Protein AF-A0A7X8CZ15-F1 (afdb_monomer_lite)

Sequence (57 aa):
MRKSGILERHLNVLFPLPAVAFVVVMMVFPVLYTLFLSFSNWNLTSGMPFSLVGFRS

Foldseek 3Di:
DPPCPPCVVCVVVVVCVVVVVVVCCVVVVVVVVVVQCVQWPDDPPDPDPTDRNVPDD

pLDDT: mean 77.96, std 13.77, range [47.06, 96.62]

Structure (mmCIF, N/CA/C/O backbone):
data_AF-A0A7X8CZ15-F1
#
_entry.id   AF-A0A7X8CZ15-F1
#
loop_
_atom_site.group_PDB
_atom_site.id
_atom_site.type_symbol
_atom_site.label_atom_id
_atom_site.label_alt_id
_atom_site.label_comp_id
_atom_site.label_asym_id
_atom_site.label_entity_id
_atom_site.label_seq_id
_atom_site.pdbx_PDB_ins_code
_atom_site.Cartn_x
_atom_site.Cartn_y
_atom_site.Cartn_z
_atom_site.occupancy
_atom_site.B_iso_or_equiv
_atom_site.auth_seq_id
_atom_site.auth_comp_id
_atom_site.auth_asym_id
_atom_site.auth_atom_id
_atom_site.pdbx_PDB_model_num
ATOM 1 N N . MET A 1 1 ? -25.638 23.679 21.072 1.00 47.06 1 MET A N 1
ATOM 2 C CA . MET A 1 1 ? -26.041 22.628 20.112 1.00 47.06 1 MET A CA 1
ATOM 3 C C . MET A 1 1 ? -24.784 22.185 19.360 1.00 47.06 1 MET A C 1
ATOM 5 O O . MET A 1 1 ? -24.387 22.850 18.412 1.00 47.06 1 MET A O 1
ATOM 9 N N . ARG A 1 2 ? -24.051 21.175 19.864 1.00 54.12 2 ARG A N 1
ATOM 10 C CA . ARG A 1 2 ? -22.854 20.665 19.169 1.00 54.12 2 ARG A CA 1
ATOM 11 C C . ARG A 1 2 ? -23.339 19.936 17.922 1.00 54.12 2 ARG A C 1
ATOM 13 O O . ARG A 1 2 ? -24.138 19.013 18.039 1.00 54.12 2 ARG A O 1
ATOM 20 N N . LYS A 1 3 ? -22.927 20.403 16.742 1.00 58.22 3 LYS A N 1
ATOM 21 C CA . LYS A 1 3 ? -23.127 19.654 15.502 1.00 58.22 3 LYS A CA 1
ATOM 22 C C . LYS A 1 3 ? -22.339 18.365 15.677 1.00 58.22 3 LYS A C 1
ATOM 24 O O . LYS A 1 3 ? -21.115 18.425 15.675 1.00 58.22 3 LYS A O 1
ATOM 29 N N . SER A 1 4 ? -23.033 17.253 15.880 1.00 60.41 4 SER A N 1
ATOM 30 C CA . SER A 1 4 ? -22.434 15.927 15.891 1.00 60.41 4 SER A CA 1
ATOM 31 C C . SER A 1 4 ? -21.884 15.660 14.497 1.00 60.41 4 SER A C 1
ATOM 33 O O . SER A 1 4 ? -22.579 15.208 13.587 1.00 60.41 4 SER A O 1
ATOM 35 N N . GLY A 1 5 ? -20.640 16.085 14.295 1.00 67.44 5 GLY A N 1
ATOM 36 C CA . GLY A 1 5 ? -19.917 15.89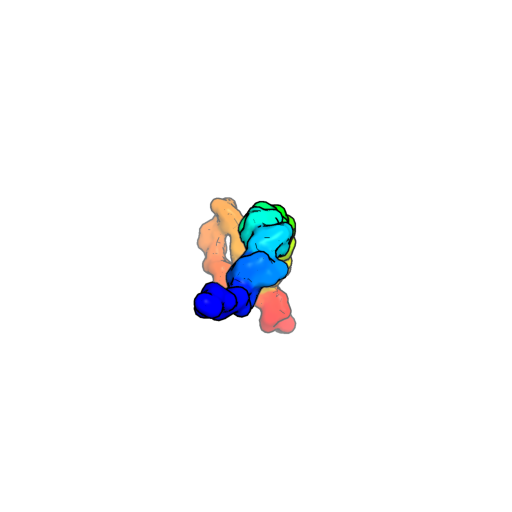2 13.055 1.00 67.44 5 GLY A CA 1
ATOM 37 C C . GLY A 1 5 ? -19.717 14.402 12.837 1.00 67.44 5 GLY A C 1
ATOM 38 O O . GLY A 1 5 ? -19.539 13.644 13.787 1.00 67.44 5 GLY A O 1
ATOM 39 N N . ILE A 1 6 ? -19.712 13.981 11.576 1.00 66.69 6 ILE A N 1
ATOM 40 C CA . ILE A 1 6 ? -19.455 12.597 11.143 1.00 66.69 6 ILE A CA 1
ATOM 41 C C . ILE A 1 6 ? -18.223 12.009 11.869 1.00 66.69 6 ILE A C 1
ATOM 43 O O . ILE A 1 6 ? -18.208 10.839 12.238 1.00 66.69 6 ILE A O 1
ATOM 47 N N . LEU A 1 7 ? -17.238 12.855 12.182 1.00 68.88 7 LEU A N 1
ATOM 48 C CA . LEU A 1 7 ? -16.047 12.524 12.959 1.00 68.88 7 LEU A CA 1
ATOM 49 C C . LEU A 1 7 ? -16.350 11.946 14.354 1.00 68.88 7 LEU A C 1
ATOM 51 O O . LEU A 1 7 ? -15.776 10.927 14.720 1.00 68.88 7 LEU A O 1
ATOM 55 N N . GLU A 1 8 ? -17.285 12.533 15.109 1.00 69.75 8 GLU A N 1
ATOM 56 C CA . GLU A 1 8 ? -17.626 12.086 16.469 1.00 69.75 8 GLU A CA 1
ATOM 57 C C . GLU A 1 8 ? -18.284 10.699 16.465 1.00 69.75 8 GLU A C 1
ATOM 59 O O . GLU A 1 8 ? -18.069 9.890 17.365 1.00 69.75 8 GLU A O 1
ATOM 64 N N . ARG A 1 9 ? -19.044 10.389 15.408 1.00 72.69 9 ARG A N 1
ATOM 65 C CA . ARG A 1 9 ? -19.724 9.098 15.243 1.00 72.69 9 ARG A CA 1
ATOM 66 C C . ARG A 1 9 ? -18.781 7.970 14.817 1.00 72.69 9 ARG A C 1
ATOM 68 O O . ARG A 1 9 ? -19.060 6.811 15.110 1.00 72.69 9 ARG A O 1
ATOM 75 N N . HIS A 1 10 ? -17.676 8.299 14.147 1.00 76.75 10 HIS A N 1
ATOM 76 C CA . HIS A 1 10 ? -16.726 7.324 13.602 1.00 76.75 10 HIS A CA 1
ATOM 77 C C . HIS A 1 10 ? -15.372 7.294 14.323 1.00 76.75 10 HIS A C 1
ATOM 79 O O . HIS A 1 10 ? -14.483 6.578 13.870 1.00 76.75 10 HIS A O 1
ATOM 85 N N . LEU A 1 11 ? -15.212 7.988 15.457 1.00 78.06 11 LEU A N 1
ATOM 86 C CA . LEU A 1 11 ? -13.983 7.980 16.270 1.00 78.06 11 LEU A CA 1
ATOM 87 C C . LEU A 1 11 ? -13.456 6.558 16.529 1.00 78.06 11 LEU A C 1
ATOM 89 O O . LEU A 1 11 ? -12.288 6.287 16.271 1.00 78.06 11 LEU A O 1
ATOM 93 N N . ASN A 1 12 ? -14.325 5.622 16.924 1.00 76.81 12 ASN A N 1
ATOM 94 C CA . ASN A 1 12 ? -13.937 4.228 17.195 1.00 76.81 12 ASN A CA 1
ATOM 95 C C . ASN A 1 12 ? -13.382 3.481 15.971 1.00 76.81 12 ASN A C 1
ATOM 97 O O . ASN A 1 12 ? -12.658 2.506 16.132 1.00 76.81 12 ASN A O 1
ATOM 101 N N . VAL A 1 13 ? -13.719 3.924 14.758 1.00 81.56 13 VAL A N 1
ATOM 102 C CA . VAL A 1 13 ? -13.200 3.361 13.505 1.00 81.56 13 VAL A CA 1
ATOM 103 C C . VAL A 1 13 ? -11.974 4.140 13.041 1.00 81.56 13 VAL A C 1
ATOM 105 O O . VAL A 1 13 ? -11.018 3.535 12.576 1.00 81.56 13 VAL A O 1
ATOM 108 N N . LEU A 1 14 ? -11.957 5.461 13.218 1.00 84.50 14 LEU A N 1
ATOM 109 C CA . LEU A 1 14 ? -10.875 6.336 12.773 1.00 84.50 14 LEU A CA 1
ATOM 110 C C . LEU A 1 14 ? -9.543 6.041 13.477 1.00 84.50 14 LEU A C 1
ATOM 112 O O . LEU A 1 14 ? -8.496 6.186 12.858 1.00 84.50 14 LEU A O 1
ATOM 116 N N . PHE A 1 15 ? -9.579 5.595 14.737 1.00 84.31 15 PHE A N 1
ATOM 117 C CA . PHE A 1 15 ? -8.381 5.201 15.487 1.00 84.31 15 PHE A CA 1
ATOM 118 C C . PHE A 1 15 ? -7.686 3.935 14.944 1.00 84.31 15 PHE A C 1
ATOM 120 O O . PHE A 1 15 ? -6.479 3.991 14.710 1.00 84.31 15 PHE A O 1
ATOM 127 N N . PRO A 1 16 ? -8.380 2.801 14.720 1.00 89.44 16 PRO A N 1
ATOM 128 C CA . PRO A 1 16 ? -7.752 1.599 14.160 1.00 89.44 16 PRO A CA 1
ATOM 129 C C . PRO A 1 16 ? -7.522 1.656 12.642 1.00 89.44 16 PRO A C 1
ATOM 131 O O . PRO A 1 16 ? -6.647 0.953 12.138 1.00 89.44 16 PRO A O 1
ATOM 134 N N . LEU A 1 17 ? -8.264 2.480 11.896 1.00 91.31 17 LEU A N 1
ATOM 135 C CA . LEU A 1 17 ? -8.166 2.576 10.434 1.00 91.31 17 LEU A CA 1
ATOM 136 C C . LEU A 1 17 ? -6.743 2.822 9.894 1.00 91.31 17 LEU A C 1
ATOM 138 O O . LEU A 1 17 ? -6.360 2.098 8.976 1.00 91.31 17 LEU A O 1
ATOM 142 N N . PRO A 1 18 ? -5.924 3.752 10.430 1.00 90.06 18 PRO A N 1
ATOM 143 C CA . PRO A 1 18 ? -4.547 3.930 9.967 1.00 90.06 18 PRO A CA 1
ATOM 144 C C . PRO A 1 18 ? -3.664 2.702 10.229 1.00 90.06 18 PRO A C 1
ATOM 146 O O . PRO A 1 18 ? -2.830 2.370 9.390 1.00 90.06 18 PRO A O 1
ATOM 149 N N . ALA A 1 19 ? -3.870 1.985 11.340 1.00 93.19 19 ALA A N 1
ATOM 150 C CA . ALA A 1 19 ? -3.130 0.756 11.628 1.00 93.19 19 ALA A CA 1
ATOM 151 C C . ALA A 1 19 ? -3.498 -0.364 10.641 1.00 93.19 19 ALA A C 1
ATOM 153 O O . ALA A 1 19 ? -2.620 -1.018 10.082 1.00 93.19 19 ALA A O 1
ATOM 154 N N . VAL A 1 20 ? -4.792 -0.543 10.365 1.00 94.62 20 VAL A N 1
ATOM 155 C CA . VAL A 1 20 ? -5.269 -1.519 9.374 1.00 94.62 20 VAL A CA 1
ATOM 156 C C . VAL A 1 20 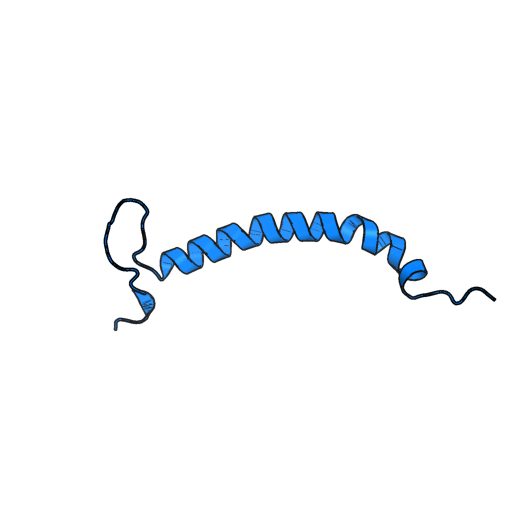? -4.779 -1.152 7.974 1.00 94.62 20 VAL A C 1
ATOM 158 O O . VAL A 1 20 ? -4.276 -2.017 7.263 1.00 94.62 20 VAL A O 1
ATOM 161 N N . ALA A 1 21 ? -4.858 0.125 7.591 1.00 95.12 21 ALA A N 1
ATOM 162 C CA . ALA A 1 21 ? -4.350 0.603 6.309 1.00 95.12 21 ALA A CA 1
ATOM 163 C C . ALA A 1 21 ? -2.853 0.307 6.155 1.00 95.12 21 ALA A C 1
ATOM 165 O O . ALA A 1 21 ? -2.433 -0.162 5.102 1.00 95.12 21 ALA A O 1
ATOM 166 N N . PHE A 1 22 ? -2.059 0.502 7.211 1.00 95.81 22 PHE A N 1
ATOM 167 C CA . PHE A 1 22 ? -0.635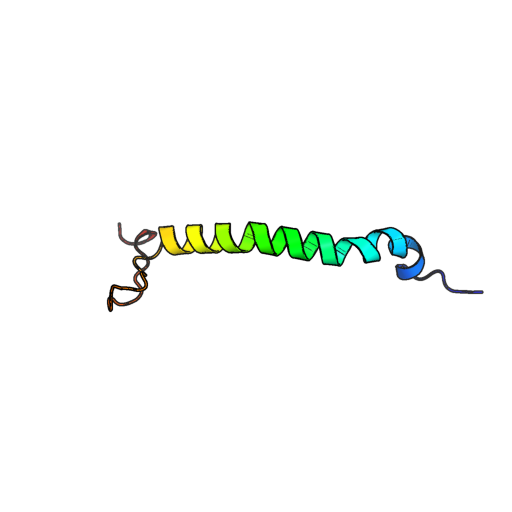 0.180 7.199 1.00 95.81 22 PHE A CA 1
ATOM 168 C C . PHE A 1 22 ? -0.375 -1.312 6.950 1.00 95.81 22 PHE A C 1
ATOM 170 O O . PHE A 1 22 ? 0.428 -1.660 6.086 1.00 95.81 22 PHE A O 1
ATOM 177 N N . VAL A 1 23 ? -1.086 -2.198 7.653 1.00 95.69 23 VAL A N 1
ATOM 178 C CA . VAL A 1 23 ? -0.961 -3.655 7.469 1.00 95.69 23 VAL A CA 1
ATOM 179 C C . VAL A 1 23 ? -1.388 -4.074 6.064 1.00 95.69 23 VAL A C 1
ATOM 181 O O . VAL A 1 23 ? -0.687 -4.845 5.411 1.00 95.69 23 VAL A O 1
ATOM 184 N N . VAL A 1 24 ? -2.506 -3.538 5.571 1.00 96.62 24 VAL A N 1
ATOM 185 C CA . VAL A 1 24 ? -2.989 -3.811 4.212 1.00 96.62 24 VAL A CA 1
ATOM 186 C C . VAL A 1 24 ? -1.966 -3.351 3.182 1.00 96.62 24 VAL A C 1
ATOM 188 O O . VAL A 1 24 ? -1.651 -4.111 2.275 1.00 96.62 24 VAL A O 1
ATOM 191 N N . VAL A 1 25 ? -1.389 -2.157 3.333 1.00 96.62 25 VAL A N 1
ATOM 192 C CA . VAL A 1 25 ? -0.326 -1.675 2.442 1.00 96.62 25 VAL A CA 1
ATOM 193 C C . VAL A 1 25 ? 0.891 -2.595 2.508 1.00 96.62 25 VAL A C 1
ATOM 195 O O . VAL A 1 25 ? 1.384 -3.000 1.462 1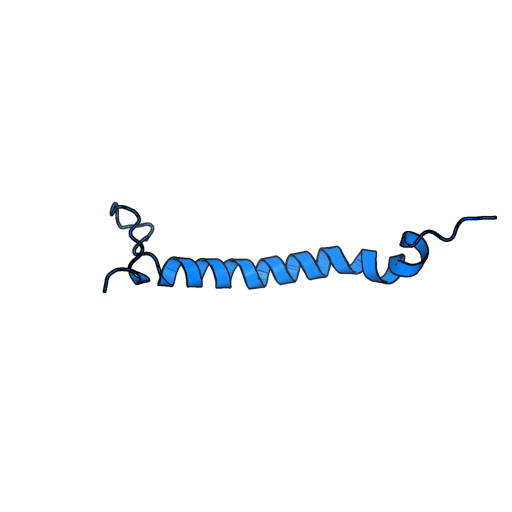.00 96.62 25 VAL A O 1
ATOM 198 N N . MET A 1 26 ? 1.334 -2.997 3.702 1.00 95.88 26 MET A N 1
ATOM 199 C CA . MET A 1 26 ? 2.454 -3.931 3.876 1.00 95.88 26 MET A CA 1
ATOM 200 C C . MET A 1 26 ? 2.201 -5.308 3.247 1.00 95.88 26 MET A C 1
ATOM 202 O O . MET A 1 26 ? 3.155 -5.943 2.815 1.00 95.88 26 MET A O 1
ATOM 206 N N . MET A 1 27 ? 0.950 -5.773 3.171 1.00 95.12 27 MET A N 1
ATOM 207 C CA . MET A 1 27 ? 0.591 -7.029 2.500 1.00 95.12 27 MET A CA 1
ATOM 208 C C . MET A 1 27 ? 0.405 -6.873 0.987 1.00 95.12 27 MET A C 1
ATOM 210 O O . MET A 1 27 ? 0.869 -7.708 0.217 1.00 95.12 27 MET A O 1
ATOM 214 N N . VAL A 1 28 ? -0.269 -5.814 0.542 1.00 96.31 28 VAL A N 1
ATOM 215 C CA . VAL A 1 28 ? -0.607 -5.594 -0.872 1.00 96.31 28 VAL A CA 1
ATOM 216 C C . VAL A 1 28 ? 0.613 -5.136 -1.665 1.00 96.31 28 VAL A C 1
ATOM 218 O O . VAL A 1 28 ? 0.804 -5.574 -2.797 1.00 96.31 28 VAL A O 1
ATOM 221 N N . PHE A 1 29 ? 1.472 -4.304 -1.073 1.00 94.81 29 PHE A N 1
ATOM 222 C CA . PHE A 1 29 ? 2.692 -3.810 -1.707 1.00 94.81 29 PHE A CA 1
ATOM 223 C C . PHE A 1 29 ? 3.602 -4.928 -2.249 1.00 94.81 29 PHE A C 1
ATOM 225 O O . PHE A 1 29 ? 3.895 -4.899 -3.445 1.00 94.81 29 PHE A O 1
ATOM 232 N N . PRO A 1 30 ? 4.028 -5.933 -1.454 1.00 93.38 30 PRO A N 1
ATOM 233 C CA . PRO A 1 30 ? 4.897 -6.991 -1.959 1.00 93.38 30 PRO A CA 1
ATOM 234 C C . PRO A 1 30 ? 4.203 -7.861 -3.009 1.00 93.38 30 PRO A C 1
ATOM 236 O O . PRO A 1 30 ? 4.861 -8.284 -3.952 1.00 93.38 30 PRO A O 1
ATOM 239 N N . VAL A 1 31 ? 2.890 -8.091 -2.900 1.00 94.94 31 VAL A N 1
ATOM 240 C CA . VAL A 1 31 ? 2.123 -8.865 -3.893 1.00 94.94 31 VAL A CA 1
ATOM 241 C C . VAL A 1 31 ? 2.054 -8.131 -5.231 1.00 94.94 31 VAL A C 1
ATOM 243 O O . VAL A 1 31 ? 2.277 -8.729 -6.278 1.00 94.94 31 VAL A O 1
ATOM 246 N N . LEU A 1 32 ? 1.780 -6.826 -5.218 1.00 93.88 32 LEU A N 1
ATOM 247 C CA . LEU A 1 32 ? 1.788 -6.014 -6.435 1.00 93.88 32 LEU A CA 1
ATOM 248 C C . LEU A 1 32 ? 3.187 -5.916 -7.039 1.00 93.88 32 LEU A C 1
ATOM 250 O O . LEU A 1 32 ? 3.329 -5.972 -8.259 1.00 93.88 32 LEU A O 1
ATOM 254 N N . TYR A 1 33 ? 4.214 -5.797 -6.197 1.00 88.19 33 TYR A N 1
ATOM 255 C CA . TYR A 1 33 ? 5.600 -5.760 -6.645 1.00 88.19 33 TYR A CA 1
ATOM 256 C C . TYR A 1 33 ? 6.002 -7.063 -7.340 1.00 88.19 33 TYR A C 1
ATOM 258 O O . TYR A 1 33 ? 6.517 -7.019 -8.453 1.00 88.19 33 TYR A O 1
ATOM 266 N N . THR A 1 34 ? 5.721 -8.223 -6.740 1.00 88.62 34 THR A N 1
ATOM 267 C CA . THR A 1 34 ? 6.022 -9.524 -7.358 1.00 88.62 34 THR A CA 1
ATOM 268 C C . THR A 1 34 ? 5.185 -9.772 -8.606 1.00 88.62 34 THR A C 1
ATOM 270 O O . THR A 1 34 ? 5.701 -10.320 -9.578 1.00 88.62 34 THR A O 1
ATOM 273 N N . LEU A 1 35 ? 3.928 -9.327 -8.627 1.00 89.25 35 LEU A N 1
ATOM 274 C CA . LEU A 1 35 ? 3.077 -9.390 -9.811 1.00 89.25 35 LEU A CA 1
ATOM 275 C C . LEU A 1 35 ? 3.668 -8.552 -10.951 1.00 89.25 35 LEU A C 1
ATOM 277 O O . LEU A 1 35 ? 3.846 -9.062 -12.051 1.00 89.25 35 LEU A O 1
ATOM 281 N N . PHE A 1 36 ? 4.061 -7.305 -10.689 1.00 85.25 36 PHE A N 1
ATOM 282 C CA . PHE A 1 36 ? 4.720 -6.445 -11.676 1.00 85.25 36 PHE A CA 1
ATOM 283 C C . PHE A 1 36 ? 6.060 -7.021 -12.157 1.00 85.25 36 PHE A C 1
ATOM 285 O O . PHE A 1 36 ? 6.366 -6.990 -13.352 1.00 85.25 36 PHE A O 1
ATOM 292 N N . LEU A 1 37 ? 6.841 -7.601 -11.243 1.00 84.31 37 LEU A N 1
ATOM 293 C CA . LEU A 1 37 ? 8.079 -8.301 -11.575 1.00 84.31 37 LEU A CA 1
ATOM 294 C C . LEU A 1 37 ? 7.810 -9.535 -12.446 1.00 84.31 37 LEU A C 1
ATOM 296 O O . LEU A 1 37 ? 8.547 -9.791 -13.380 1.00 84.31 37 LEU A O 1
ATOM 300 N N . SER A 1 38 ? 6.716 -10.263 -12.218 1.00 83.06 38 SER A N 1
ATOM 301 C CA . SER A 1 38 ? 6.347 -11.430 -13.038 1.00 83.06 38 SER A CA 1
ATOM 302 C C . SER A 1 38 ? 6.054 -11.056 -14.494 1.00 83.06 38 SER A C 1
ATOM 304 O O . SER A 1 38 ? 6.225 -11.877 -15.393 1.00 83.06 38 SER A O 1
ATOM 306 N N . PHE A 1 39 ? 5.644 -9.809 -14.745 1.00 83.81 39 PHE A N 1
ATOM 307 C CA . PHE A 1 39 ? 5.425 -9.287 -16.092 1.00 83.81 39 PHE A CA 1
ATOM 308 C C . PHE A 1 39 ? 6.635 -8.554 -16.681 1.00 83.81 39 PHE A C 1
ATOM 310 O O . PHE A 1 39 ? 6.595 -8.209 -17.863 1.00 83.81 39 PHE A O 1
ATOM 317 N N . SER A 1 40 ? 7.705 -8.313 -15.917 1.00 77.06 40 SER A N 1
ATOM 318 C CA . SER A 1 40 ? 8.883 -7.568 -16.370 1.00 77.06 40 SER A CA 1
ATOM 319 C C . SER A 1 40 ? 10.170 -8.382 -16.226 1.00 77.06 40 SER A C 1
ATOM 321 O O . SER A 1 40 ? 10.414 -9.034 -15.226 1.00 77.06 40 SER A O 1
ATOM 323 N N . ASN A 1 41 ? 11.065 -8.318 -17.212 1.00 71.12 41 ASN A N 1
ATOM 324 C CA . ASN A 1 41 ? 12.363 -9.013 -17.161 1.00 71.12 41 ASN A CA 1
ATOM 325 C C . ASN A 1 41 ? 13.392 -8.281 -16.276 1.00 71.12 41 ASN A C 1
ATOM 327 O O . ASN A 1 41 ? 14.601 -8.447 -16.434 1.00 71.12 41 ASN A O 1
ATOM 331 N N . TRP A 1 42 ? 12.921 -7.396 -15.396 1.00 69.06 42 TRP A N 1
ATOM 332 C CA . TRP A 1 42 ? 13.771 -6.505 -14.630 1.00 69.06 42 TRP A CA 1
ATOM 333 C C . TRP A 1 42 ? 14.287 -7.235 -13.397 1.00 69.06 42 TRP A C 1
ATOM 335 O O . TRP A 1 42 ? 13.521 -7.612 -12.515 1.00 69.06 42 TRP A O 1
ATOM 345 N N . ASN A 1 43 ? 15.597 -7.443 -13.333 1.00 69.69 43 ASN A N 1
ATOM 346 C CA . ASN A 1 43 ? 16.254 -7.955 -12.142 1.00 69.69 43 ASN A CA 1
ATOM 347 C C . ASN A 1 43 ? 17.441 -7.049 -11.772 1.00 69.69 43 ASN A C 1
ATOM 349 O O . ASN A 1 43 ? 17.987 -6.342 -12.618 1.00 69.69 43 ASN A O 1
ATOM 353 N N . LEU A 1 44 ? 17.821 -7.056 -10.492 1.00 67.75 44 LEU A N 1
ATOM 354 C CA . LEU A 1 44 ? 18.862 -6.182 -9.929 1.00 67.75 44 LEU A CA 1
ATOM 355 C C . LEU A 1 44 ? 20.281 -6.471 -10.463 1.00 67.75 44 LEU A C 1
ATOM 357 O O . LEU A 1 44 ? 21.193 -5.689 -10.209 1.00 67.75 44 LEU A O 1
ATOM 361 N N . THR A 1 45 ? 20.482 -7.578 -11.181 1.00 64.19 45 THR A N 1
ATOM 362 C CA . THR A 1 45 ? 21.784 -8.051 -11.684 1.00 64.19 45 THR A CA 1
ATOM 363 C C . THR A 1 45 ? 21.923 -7.977 -13.204 1.00 64.19 45 THR A C 1
ATOM 365 O O . THR A 1 45 ? 23.033 -8.034 -13.729 1.00 64.19 45 THR A O 1
ATOM 368 N N . SER A 1 46 ? 20.827 -7.821 -13.936 1.00 57.75 46 SER A N 1
ATOM 369 C CA . SER A 1 46 ? 20.807 -7.710 -15.381 1.00 57.75 46 SER A CA 1
ATOM 370 C C . SER A 1 46 ? 20.739 -6.237 -15.728 1.00 57.75 46 SER A C 1
ATOM 372 O O . SER A 1 46 ? 19.685 -5.617 -15.607 1.00 57.75 46 SER A O 1
ATOM 374 N N . GLY A 1 47 ? 21.827 -5.674 -16.245 1.00 61.97 47 GLY A N 1
ATOM 375 C CA . GLY A 1 47 ? 21.810 -4.378 -16.936 1.00 61.97 47 GLY A CA 1
ATOM 376 C C . GLY A 1 47 ? 20.979 -4.386 -18.231 1.00 61.97 47 GLY A C 1
ATOM 377 O O . GLY A 1 47 ? 21.279 -3.636 -19.154 1.00 61.97 47 GLY A O 1
ATOM 378 N N . MET A 1 48 ? 19.978 -5.268 -18.339 1.00 65.19 48 MET A N 1
ATOM 379 C CA . MET A 1 48 ? 19.047 -5.332 -19.452 1.00 65.19 48 MET A CA 1
ATOM 380 C C . MET A 1 48 ? 18.000 -4.221 -19.323 1.00 65.19 48 MET A C 1
ATOM 382 O O . MET A 1 48 ? 17.542 -3.918 -18.217 1.00 65.19 48 MET A O 1
ATOM 386 N N . PRO A 1 49 ? 17.586 -3.619 -20.448 1.00 66.69 49 PRO A N 1
ATOM 387 C CA . PRO A 1 49 ? 16.526 -2.625 -20.445 1.00 66.69 49 PRO A CA 1
ATOM 388 C C . PRO A 1 49 ? 15.227 -3.236 -19.907 1.00 66.69 49 PRO A C 1
ATOM 390 O O . PRO A 1 49 ? 14.902 -4.390 -20.196 1.00 66.69 49 PRO A O 1
ATOM 393 N N . PHE A 1 50 ? 14.476 -2.445 -19.134 1.00 67.69 50 PHE A N 1
ATOM 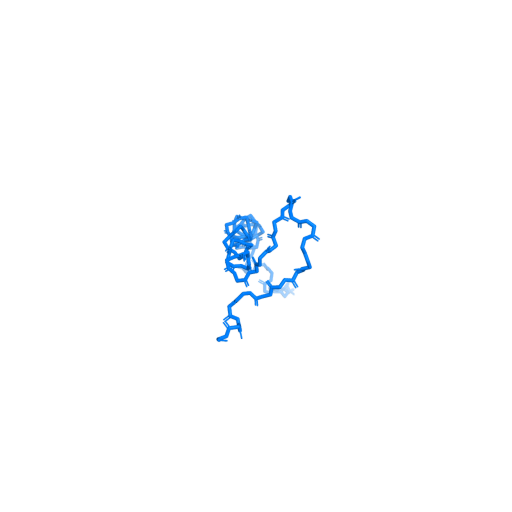394 C CA . PHE A 1 50 ? 13.147 -2.814 -18.652 1.00 67.69 50 PHE A CA 1
ATOM 395 C C . PHE A 1 50 ? 12.279 -3.260 -19.839 1.00 67.69 50 PHE A C 1
ATOM 397 O O . PHE A 1 50 ? 11.931 -2.454 -20.702 1.00 67.69 50 PHE A O 1
ATOM 404 N N . SER A 1 51 ? 11.960 -4.554 -19.908 1.00 67.38 51 SER A N 1
ATOM 405 C CA . SER A 1 51 ? 11.065 -5.106 -20.924 1.00 67.38 51 SER A CA 1
ATOM 406 C C . SER A 1 51 ? 9.916 -5.837 -20.248 1.00 67.38 51 SER A C 1
ATOM 408 O O . SER A 1 51 ? 10.125 -6.704 -19.399 1.00 67.38 51 SER A O 1
ATOM 410 N N . LEU A 1 52 ? 8.693 -5.451 -20.608 1.00 71.88 52 LEU A N 1
ATOM 411 C CA . LEU A 1 52 ? 7.483 -6.167 -20.228 1.00 71.88 52 LEU A CA 1
ATOM 412 C C . LEU A 1 52 ? 7.399 -7.431 -21.086 1.00 71.88 52 LEU A C 1
ATOM 414 O O . LEU A 1 52 ? 7.162 -7.358 -22.292 1.00 71.88 52 LEU A O 1
ATOM 418 N N . VAL A 1 53 ? 7.640 -8.583 -20.469 1.00 69.75 53 VAL A N 1
ATOM 419 C CA . VAL A 1 53 ? 7.687 -9.888 -21.147 1.00 69.75 53 VAL A CA 1
ATOM 420 C C . VAL A 1 53 ? 6.276 -10.364 -21.497 1.00 69.75 53 VAL A C 1
ATOM 422 O O . VAL A 1 53 ? 6.087 -11.025 -22.509 1.00 69.75 53 VAL A O 1
ATOM 425 N N . GLY A 1 54 ? 5.268 -9.955 -20.717 1.00 64.19 54 GLY A N 1
ATOM 426 C CA . GLY A 1 54 ? 3.881 -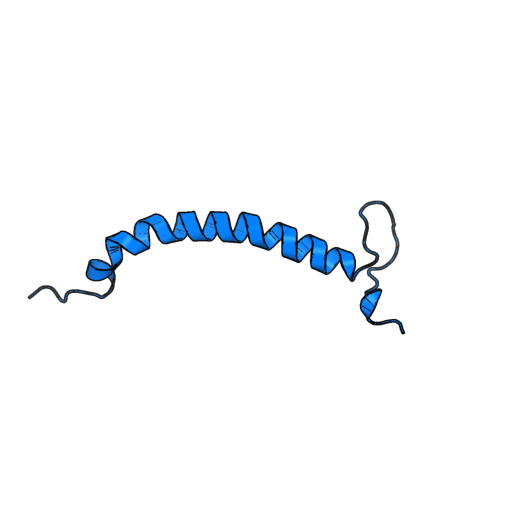10.415 -20.862 1.00 64.19 54 GLY A CA 1
ATOM 427 C C . GLY A 1 54 ? 3.122 -9.935 -22.106 1.00 64.19 54 GLY A C 1
ATOM 428 O O . GLY A 1 54 ? 2.070 -10.488 -22.402 1.00 64.19 54 GLY A O 1
ATOM 429 N N . PHE A 1 55 ? 3.628 -8.936 -22.841 1.00 61.91 55 PHE A N 1
ATOM 430 C CA . PHE A 1 55 ? 2.989 -8.424 -24.068 1.00 61.91 55 PHE A CA 1
ATOM 431 C C . PHE A 1 55 ? 3.721 -8.812 -25.359 1.00 61.91 55 PHE A C 1
ATOM 433 O O . PHE A 1 55 ? 3.307 -8.404 -26.444 1.00 61.91 55 PHE A O 1
ATOM 440 N N . ARG A 1 56 ? 4.811 -9.581 -25.271 1.00 62.28 56 ARG A N 1
ATOM 441 C CA . ARG A 1 56 ? 5.468 -10.145 -26.453 1.00 62.28 56 ARG A CA 1
ATOM 442 C C . ARG A 1 56 ? 4.872 -11.524 -26.721 1.00 62.28 56 ARG A C 1
ATOM 444 O O . ARG A 1 56 ? 5.292 -12.500 -26.108 1.00 62.28 56 ARG A O 1
ATOM 451 N N . SER A 1 57 ? 3.848 -11.546 -27.576 1.00 55.50 57 SER A N 1
ATOM 452 C CA . SER A 1 57 ? 3.363 -12.770 -28.224 1.00 55.50 57 SER A CA 1
ATOM 453 C C . SER A 1 57 ? 4.322 -13.239 -29.311 1.00 55.50 57 SER A C 1
ATOM 455 O O . SER A 1 57 ? 5.092 -12.396 -29.828 1.00 55.50 57 SER A O 1
#

Secondary structure (DSSP, 8-state):
-----HHHHHHHHHTTHHHHHHHHHHHHHHHHHHHHHHHB---TT------BGGG--

Radius of gyration: 21.06 Å; chains: 1; bounding box: 48×35×48 Å